Protein AF-A0A7W1D254-F1 (afdb_monomer)

Sequence (64 aa):
EAPIWHPKWALDAFWNFEIPQDMVEGYGYPPLTEQAKRKILGENLLRLSGMDADETRRKLAGAA

Solvent-accessible surface area (backbone atoms only — not comparable to full-atom values): 4048 Å² total; per-residue (Å²): 138,79,74,97,58,82,63,60,69,59,52,54,51,57,70,71,51,70,67,55,66,66,48,34,73,74,70,64,46,77,77,66,42,72,70,57,51,46,36,73,77,42,52,49,58,33,56,75,68,75,44,58,69,68,60,50,50,52,56,52,65,74,73,108

Radius of gyration: 15.27 Å; Cα contacts (8 Å, |Δi|>4): 25; chains: 1; bounding box: 40×28×31 Å

pLDDT: mean 92.92, std 8.9, range [52.09, 97.94]

Structure (mmCIF, N/CA/C/O backbone):
data_AF-A0A7W1D254-F1
#
_entry.id   AF-A0A7W1D254-F1
#
loop_
_atom_site.group_PDB
_atom_site.id
_atom_site.type_symbol
_atom_site.label_atom_id
_atom_site.label_alt_id
_atom_site.label_comp_id
_atom_site.label_asym_id
_atom_site.label_entity_id
_atom_site.label_seq_id
_atom_site.pdbx_PDB_ins_code
_atom_site.Cartn_x
_atom_site.Cartn_y
_atom_site.Cartn_z
_atom_site.occupancy
_atom_site.B_iso_or_equiv
_atom_site.auth_seq_id
_atom_site.auth_comp_id
_atom_site.auth_asym_id
_atom_site.auth_atom_id
_atom_site.pdbx_PDB_model_num
ATOM 1 N N . GLU A 1 1 ? -3.830 12.408 -16.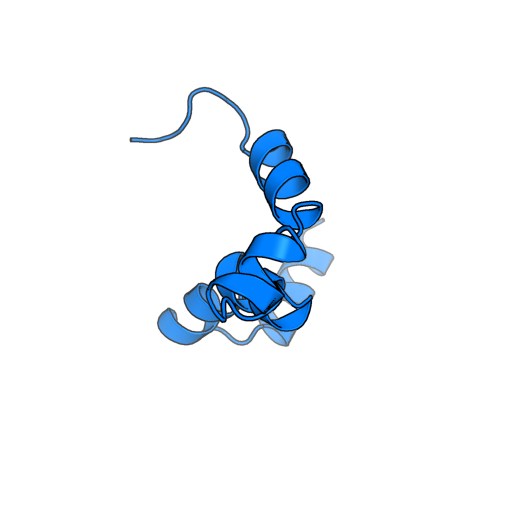697 1.00 63.81 1 GLU A N 1
ATOM 2 C CA . GLU A 1 1 ? -3.328 13.677 -16.131 1.00 63.81 1 GLU A CA 1
ATOM 3 C C . GLU A 1 1 ? -2.184 13.364 -15.178 1.00 63.81 1 GLU A C 1
ATOM 5 O O . GLU A 1 1 ? -2.249 12.329 -14.522 1.00 63.81 1 GLU A O 1
ATOM 10 N N . ALA A 1 2 ? -1.124 14.174 -15.158 1.00 68.25 2 ALA A N 1
ATOM 11 C CA . ALA A 1 2 ? -0.005 13.998 -14.230 1.00 68.25 2 ALA A CA 1
ATOM 12 C C . ALA A 1 2 ? -0.154 14.994 -13.067 1.00 68.25 2 ALA A C 1
ATOM 14 O O . ALA A 1 2 ? -0.531 16.141 -13.318 1.00 68.25 2 ALA A O 1
ATOM 15 N N . PRO A 1 3 ? 0.104 14.588 -11.812 1.00 75.75 3 PRO A N 1
ATOM 16 C CA . PRO A 1 3 ? -0.014 15.498 -10.684 1.00 75.75 3 PRO A CA 1
ATOM 17 C C . PRO A 1 3 ? 0.976 16.664 -10.814 1.00 75.75 3 PRO A C 1
ATOM 19 O O . PRO A 1 3 ? 2.118 16.476 -11.227 1.00 75.75 3 PRO A O 1
ATOM 22 N N . ILE A 1 4 ? 0.536 17.864 -10.417 1.00 86.62 4 ILE A N 1
ATOM 23 C CA . ILE A 1 4 ? 1.366 19.087 -10.389 1.00 86.62 4 ILE A CA 1
ATOM 24 C C . ILE A 1 4 ? 2.545 18.930 -9.406 1.00 86.62 4 ILE A C 1
ATOM 26 O O . ILE A 1 4 ? 3.584 19.565 -9.561 1.00 86.62 4 ILE A O 1
ATOM 30 N N . TRP A 1 5 ? 2.405 18.050 -8.408 1.00 87.06 5 TRP A N 1
ATOM 31 C CA . TRP A 1 5 ? 3.373 17.832 -7.333 1.00 87.06 5 TRP A CA 1
ATOM 32 C C . TRP A 1 5 ? 4.005 16.444 -7.402 1.00 87.06 5 TRP A C 1
ATOM 34 O O . TRP A 1 5 ? 3.346 15.468 -7.767 1.00 87.06 5 TRP A O 1
ATOM 44 N N . HIS A 1 6 ? 5.260 16.334 -6.954 1.00 90.50 6 HIS A N 1
ATOM 45 C CA . HIS A 1 6 ? 5.913 15.035 -6.802 1.00 90.50 6 HIS A CA 1
ATOM 46 C C . HIS A 1 6 ? 5.119 14.161 -5.809 1.00 90.50 6 HIS A C 1
ATOM 48 O O . HIS A 1 6 ? 4.841 14.609 -4.692 1.00 90.50 6 HIS A O 1
ATOM 54 N N . PRO A 1 7 ? 4.789 12.901 -6.143 1.00 91.50 7 PRO A N 1
ATOM 55 C CA . PRO A 1 7 ? 3.821 12.096 -5.389 1.00 91.50 7 PRO A CA 1
ATOM 56 C C . PRO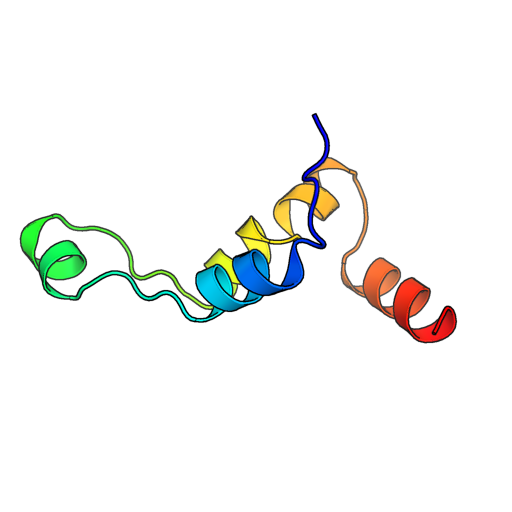 A 1 7 ? 4.328 11.588 -4.031 1.00 91.50 7 PRO A C 1
ATOM 58 O O . PRO A 1 7 ? 3.631 10.825 -3.367 1.00 91.50 7 PRO A O 1
ATOM 61 N N . LYS A 1 8 ? 5.529 11.991 -3.595 1.00 93.19 8 LYS A N 1
ATOM 62 C CA . LYS A 1 8 ? 6.184 11.445 -2.395 1.00 93.19 8 LYS A CA 1
ATOM 63 C C . LYS A 1 8 ? 5.299 11.571 -1.15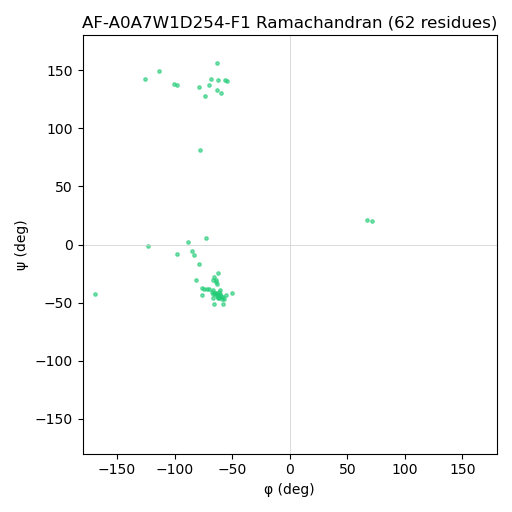2 1.00 93.19 8 LYS A C 1
ATOM 65 O O . LYS A 1 8 ? 5.161 10.602 -0.420 1.00 93.19 8 LYS A O 1
ATOM 70 N N . TRP A 1 9 ? 4.654 12.722 -0.961 1.00 93.56 9 TRP A N 1
ATOM 71 C CA . TRP A 1 9 ? 3.778 12.951 0.191 1.00 93.56 9 TRP A CA 1
ATOM 72 C C . TRP A 1 9 ? 2.603 11.960 0.241 1.00 93.56 9 TRP A C 1
ATOM 74 O O . TRP A 1 9 ? 2.257 11.473 1.311 1.00 93.56 9 TRP A O 1
ATOM 84 N N . ALA A 1 10 ? 2.014 11.626 -0.911 1.00 94.25 10 ALA A N 1
ATOM 85 C CA . ALA A 1 10 ? 0.881 10.709 -0.994 1.00 94.25 10 ALA A CA 1
ATOM 86 C C . ALA A 1 10 ? 1.324 9.256 -0.781 1.00 94.25 10 ALA A C 1
ATOM 88 O O . ALA A 1 10 ? 0.632 8.491 -0.113 1.00 94.25 10 ALA A O 1
ATOM 89 N N . LEU A 1 11 ? 2.497 8.892 -1.311 1.00 95.19 11 LEU A N 1
ATOM 90 C CA . LEU A 1 11 ? 3.103 7.578 -1.093 1.00 95.19 11 LEU A CA 1
ATOM 91 C C . LEU A 1 11 ? 3.422 7.356 0.389 1.00 95.19 11 LEU A C 1
ATOM 93 O O . LEU A 1 11 ? 3.065 6.315 0.934 1.00 95.19 11 LEU A O 1
ATOM 97 N N . ASP A 1 12 ? 4.029 8.347 1.047 1.00 97.19 12 ASP A N 1
ATOM 98 C CA . ASP A 1 12 ? 4.346 8.285 2.475 1.00 97.19 12 ASP A CA 1
ATOM 99 C C . ASP A 1 12 ? 3.060 8.223 3.323 1.00 97.19 12 ASP A C 1
ATOM 101 O O . ASP A 1 12 ? 2.976 7.441 4.270 1.00 97.19 12 ASP A O 1
ATOM 105 N N . ALA A 1 13 ? 2.030 9.000 2.972 1.00 97.19 13 ALA A N 1
ATOM 106 C CA . ALA A 1 13 ? 0.741 8.965 3.661 1.00 97.19 13 ALA A CA 1
ATOM 107 C C . ALA A 1 13 ? 0.061 7.591 3.542 1.00 97.19 13 ALA A C 1
ATOM 109 O O . ALA A 1 13 ? -0.400 7.047 4.542 1.00 97.19 13 ALA A O 1
ATOM 110 N N . PHE A 1 14 ? 0.042 7.001 2.344 1.00 97.38 14 PHE A N 1
ATOM 111 C CA . PHE A 1 14 ? -0.523 5.668 2.136 1.00 97.38 14 PHE A CA 1
ATOM 112 C C . PHE A 1 14 ? 0.287 4.580 2.851 1.00 97.38 14 PHE A C 1
ATOM 114 O O . PHE A 1 14 ? -0.287 3.659 3.430 1.00 97.38 14 PHE A O 1
ATOM 121 N N . TRP A 1 15 ? 1.618 4.682 2.843 1.00 97.69 15 TRP A N 1
ATOM 122 C CA . TRP A 1 15 ? 2.481 3.723 3.531 1.00 97.69 15 TRP A CA 1
ATOM 123 C C . TRP A 1 15 ? 2.220 3.692 5.039 1.00 97.69 15 TRP A C 1
ATOM 125 O O . TRP A 1 15 ? 2.150 2.617 5.629 1.00 97.69 15 TRP A O 1
ATOM 135 N N . ASN A 1 16 ? 2.010 4.858 5.649 1.00 97.69 16 ASN A N 1
ATOM 136 C CA . ASN A 1 16 ? 1.737 4.982 7.081 1.00 97.69 16 ASN A CA 1
ATOM 137 C C . ASN A 1 16 ? 0.259 4.785 7.449 1.00 97.69 16 ASN A C 1
ATOM 139 O O . ASN A 1 16 ? -0.077 4.767 8.628 1.00 97.69 16 ASN A O 1
ATOM 143 N N . PHE A 1 17 ? -0.632 4.647 6.467 1.00 97.62 17 PHE A N 1
ATOM 144 C CA . PHE A 1 17 ? -2.047 4.432 6.727 1.00 97.62 17 PHE A CA 1
ATOM 145 C C . PHE A 1 17 ? -2.297 3.033 7.306 1.00 97.62 17 PHE A C 1
ATOM 147 O O . PHE A 1 17 ? -1.763 2.026 6.826 1.00 97.62 17 PHE A O 1
ATOM 154 N N . GLU A 1 18 ? -3.158 2.979 8.315 1.00 97.00 18 GLU A N 1
ATOM 155 C CA . GLU A 1 18 ? -3.694 1.759 8.907 1.00 97.00 18 GLU A CA 1
ATOM 156 C C . GLU A 1 18 ? -5.220 1.840 8.887 1.00 97.00 18 GLU A C 1
ATOM 158 O O . GLU A 1 18 ? -5.799 2.913 9.069 1.00 97.00 18 GLU A O 1
ATOM 163 N N . ILE A 1 19 ? -5.875 0.706 8.634 1.00 96.50 19 ILE A N 1
ATOM 164 C CA . ILE A 1 19 ? -7.336 0.641 8.686 1.00 96.50 19 ILE A CA 1
ATOM 165 C C . ILE A 1 19 ? -7.747 0.686 10.163 1.00 96.50 19 ILE A C 1
ATOM 167 O O . ILE A 1 19 ? -7.230 -0.122 10.938 1.00 96.50 19 ILE A O 1
ATOM 171 N N . PRO A 1 20 ? -8.662 1.590 10.557 1.00 97.19 20 PRO A N 1
ATOM 172 C CA . PRO A 1 20 ? -9.143 1.674 11.931 1.00 97.19 20 PRO A CA 1
ATOM 173 C C . PRO A 1 20 ? -9.688 0.338 12.456 1.00 97.19 20 PRO A C 1
ATOM 175 O O . PRO A 1 20 ? -10.356 -0.404 11.732 1.00 97.19 20 PRO A O 1
ATOM 178 N N . GLN A 1 21 ? -9.415 0.030 13.725 1.00 95.75 21 GLN A N 1
ATOM 179 C CA . GLN A 1 21 ? -9.759 -1.267 14.316 1.00 95.75 21 GLN A CA 1
ATOM 180 C C . GLN A 1 21 ? -11.274 -1.520 14.354 1.00 95.75 21 GLN A C 1
ATOM 182 O O . GLN A 1 21 ? -11.718 -2.642 14.135 1.00 95.75 21 GLN A O 1
ATOM 187 N N . ASP A 1 22 ? -12.079 -0.477 14.549 1.00 97.38 22 ASP A N 1
ATOM 188 C CA . ASP A 1 22 ? -13.542 -0.537 14.486 1.00 97.38 22 ASP A CA 1
ATOM 189 C C . ASP A 1 22 ? -14.058 -0.897 13.083 1.00 97.38 22 ASP A C 1
ATOM 191 O O . ASP A 1 22 ? -15.079 -1.571 12.949 1.00 97.38 22 ASP A O 1
ATOM 195 N N . MET A 1 23 ? -13.334 -0.518 12.027 1.00 97.75 23 MET A N 1
ATOM 196 C CA . MET A 1 23 ? -13.635 -0.948 10.661 1.00 97.75 23 MET A CA 1
ATOM 197 C C . MET A 1 23 ? -13.302 -2.428 10.439 1.00 97.75 23 MET A C 1
ATOM 199 O O . MET A 1 23 ? -14.058 -3.138 9.770 1.00 97.75 23 MET A O 1
ATOM 203 N N . VAL A 1 24 ? -12.203 -2.910 11.021 1.00 96.56 24 VAL A N 1
ATOM 204 C CA . VAL A 1 24 ? -11.821 -4.328 10.963 1.00 96.56 24 VAL A CA 1
ATOM 205 C C . VAL A 1 24 ? -12.833 -5.189 11.721 1.00 96.56 24 VAL A C 1
ATOM 207 O O . VAL A 1 24 ? -13.370 -6.144 11.164 1.00 96.56 24 VAL A O 1
ATOM 210 N N . GLU A 1 25 ? -13.135 -4.834 12.967 1.00 96.06 25 GLU A N 1
ATOM 211 C CA . GLU A 1 25 ? -14.008 -5.614 13.849 1.00 96.06 25 GLU A CA 1
ATOM 212 C C . GLU A 1 25 ? -15.491 -5.467 13.495 1.00 96.06 25 GLU A C 1
ATOM 214 O O . GLU A 1 25 ? -16.223 -6.455 13.467 1.00 96.06 25 GLU A O 1
ATOM 219 N N . GLY A 1 26 ? -15.942 -4.244 13.211 1.00 97.06 26 GLY A N 1
ATOM 220 C 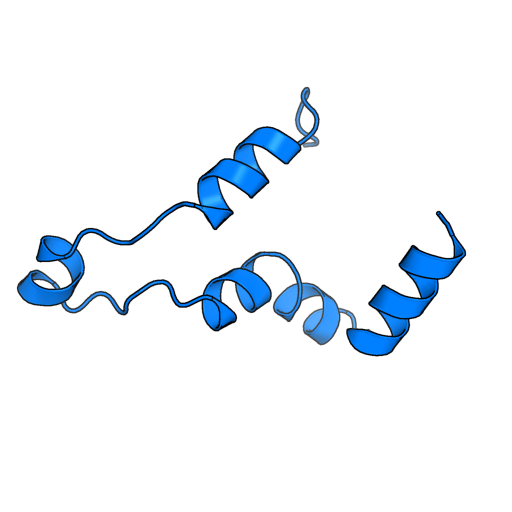CA . GLY A 1 26 ? -17.354 -3.939 12.979 1.00 97.06 26 GLY A CA 1
ATOM 221 C C . GLY A 1 26 ? -17.838 -4.257 11.566 1.00 97.06 26 GLY A C 1
ATOM 222 O O . GLY A 1 26 ? -19.003 -4.608 11.385 1.00 97.06 26 GLY A O 1
ATOM 223 N N . TYR A 1 27 ? -16.957 -4.157 10.565 1.00 96.62 27 TYR A N 1
ATOM 224 C CA . TYR A 1 27 ? -17.322 -4.316 9.151 1.00 96.62 27 TYR A CA 1
ATOM 225 C C . TYR A 1 27 ? -16.527 -5.410 8.427 1.00 96.62 27 TYR A C 1
ATOM 227 O O . TYR A 1 27 ? -16.769 -5.658 7.246 1.00 96.62 27 TYR A O 1
ATOM 235 N N . GLY A 1 28 ? -15.595 -6.083 9.109 1.00 95.38 28 GLY A N 1
ATOM 236 C CA . GLY A 1 28 ? -14.827 -7.186 8.534 1.00 95.38 28 GLY A CA 1
ATOM 237 C C . GLY A 1 28 ? -13.791 -6.753 7.497 1.00 95.38 28 GLY A C 1
ATOM 238 O O . GLY A 1 28 ? -13.373 -7.577 6.679 1.00 95.38 28 GLY A O 1
ATOM 239 N N . TYR A 1 29 ? -13.374 -5.481 7.487 1.00 96.75 29 TYR A N 1
ATOM 240 C CA . TYR A 1 29 ? -12.293 -5.054 6.601 1.00 96.75 29 TYR A CA 1
ATOM 241 C C . TYR A 1 29 ? -10.990 -5.773 6.973 1.00 96.75 29 TYR A C 1
ATOM 243 O O . TYR A 1 29 ? -10.624 -5.810 8.147 1.00 96.75 29 TYR A O 1
ATOM 251 N N . PRO A 1 30 ? -10.246 -6.330 6.005 1.00 95.75 30 PRO A N 1
ATOM 252 C CA . PRO A 1 30 ? -8.956 -6.927 6.309 1.00 95.75 30 PRO A CA 1
ATOM 253 C C . PRO A 1 30 ? -7.956 -5.829 6.701 1.00 95.75 30 PRO A C 1
ATOM 255 O O . PRO A 1 30 ? -7.953 -4.772 6.068 1.00 95.75 30 PRO A O 1
ATOM 258 N N . PRO A 1 31 ? -7.054 -6.068 7.669 1.00 95.38 31 PRO A N 1
ATOM 259 C CA . PRO A 1 31 ? -5.965 -5.143 7.958 1.00 95.38 31 PRO A CA 1
ATOM 260 C C . PR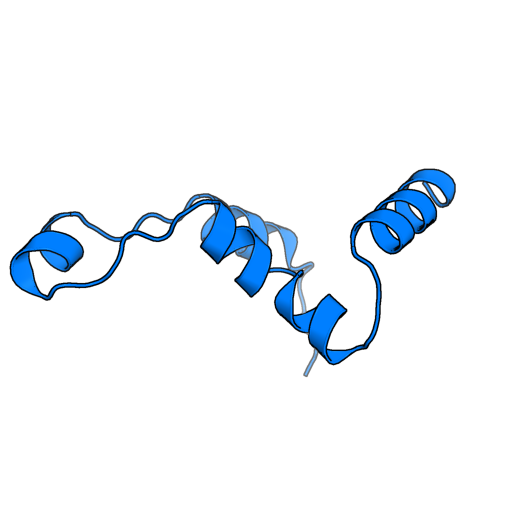O A 1 31 ? -5.109 -4.871 6.717 1.00 95.38 31 PRO A C 1
ATOM 262 O O . PRO A 1 31 ? -4.797 -5.781 5.938 1.00 95.38 31 PRO A O 1
ATOM 265 N N . LEU A 1 32 ? -4.667 -3.623 6.554 1.00 96.19 32 LEU A N 1
ATOM 266 C CA . LEU A 1 32 ? -3.769 -3.247 5.467 1.00 96.19 32 LEU A CA 1
ATOM 267 C C . LEU A 1 32 ? -2.331 -3.673 5.798 1.00 96.19 32 LEU A C 1
ATOM 269 O O . LEU A 1 32 ? -1.517 -2.885 6.272 1.00 96.19 32 LEU A O 1
ATOM 273 N N . THR A 1 33 ? -2.032 -4.949 5.559 1.00 96.81 33 THR A N 1
ATOM 274 C CA . THR A 1 33 ? -0.708 -5.527 5.828 1.00 96.81 33 THR A CA 1
ATOM 275 C C . THR A 1 33 ? 0.393 -4.891 4.975 1.00 96.81 33 THR A C 1
ATOM 277 O O . THR A 1 33 ? 0.157 -4.435 3.855 1.00 96.81 33 THR A O 1
ATOM 280 N N . GLU A 1 34 ? 1.634 -4.965 5.455 1.00 97.12 34 GLU A N 1
ATOM 281 C CA . GLU A 1 34 ? 2.835 -4.582 4.699 1.00 97.12 34 GLU A CA 1
ATOM 282 C C . GLU A 1 34 ? 2.895 -5.230 3.304 1.00 97.12 34 GLU A C 1
ATOM 284 O O . GLU A 1 34 ? 3.205 -4.574 2.307 1.00 97.12 34 GLU A O 1
ATOM 289 N N . GLN A 1 35 ? 2.541 -6.516 3.198 1.00 96.88 35 GLN A N 1
ATOM 290 C CA . GLN A 1 35 ? 2.494 -7.214 1.912 1.00 96.88 35 GLN A CA 1
ATOM 291 C C . GLN A 1 35 ? 1.437 -6.608 0.976 1.00 96.88 35 GLN A C 1
ATOM 293 O O . GLN A 1 35 ? 1.690 -6.439 -0.218 1.00 96.88 35 GLN A O 1
ATOM 298 N N . ALA A 1 36 ? 0.255 -6.270 1.498 1.00 97.25 36 ALA A N 1
ATOM 299 C CA . ALA A 1 36 ? -0.785 -5.616 0.712 1.00 97.25 36 ALA A CA 1
ATOM 300 C C . ALA A 1 36 ? -0.325 -4.233 0.222 1.00 97.25 36 ALA A C 1
ATOM 302 O O . ALA A 1 36 ? -0.493 -3.926 -0.959 1.00 97.25 36 ALA A O 1
ATOM 303 N N . LYS A 1 37 ? 0.336 -3.443 1.080 1.00 97.94 37 LYS A N 1
ATOM 304 C CA . LYS A 1 37 ? 0.905 -2.135 0.712 1.00 97.94 37 LYS A CA 1
ATOM 305 C C . LYS A 1 37 ? 1.917 -2.259 -0.429 1.00 97.94 37 LYS A C 1
ATOM 307 O O . LYS A 1 37 ? 1.808 -1.534 -1.415 1.00 97.94 37 LYS A O 1
ATOM 312 N N . ARG A 1 38 ? 2.843 -3.223 -0.361 1.00 96.81 38 ARG A N 1
ATOM 313 C CA . ARG A 1 38 ? 3.822 -3.491 -1.436 1.00 96.81 38 ARG A CA 1
ATOM 314 C C . ARG A 1 38 ? 3.158 -3.868 -2.761 1.00 96.81 38 ARG A C 1
ATOM 316 O O . ARG A 1 38 ? 3.534 -3.346 -3.813 1.00 96.81 38 ARG A O 1
ATOM 323 N N . LYS A 1 39 ? 2.128 -4.718 -2.713 1.00 96.44 39 LYS A N 1
ATOM 324 C CA . LYS A 1 39 ? 1.332 -5.086 -3.892 1.00 96.44 39 LYS A CA 1
ATOM 325 C C . LYS A 1 39 ? 0.638 -3.889 -4.524 1.00 96.44 39 LYS A C 1
ATOM 327 O O . LYS A 1 39 ? 0.694 -3.750 -5.744 1.00 96.44 39 LYS A O 1
ATOM 332 N N . ILE A 1 40 ? 0.022 -3.035 -3.712 1.00 96.94 40 ILE A N 1
ATOM 333 C CA . ILE A 1 40 ? -0.694 -1.842 -4.177 1.00 96.94 40 ILE A CA 1
ATOM 334 C C . ILE A 1 40 ? 0.273 -0.818 -4.780 1.00 96.94 40 ILE A C 1
ATOM 336 O O . ILE A 1 40 ? 0.016 -0.314 -5.869 1.00 96.94 40 ILE A O 1
ATOM 340 N N . LEU A 1 41 ? 1.391 -0.539 -4.106 1.00 95.62 41 LEU A N 1
ATOM 341 C CA . LEU A 1 41 ? 2.319 0.515 -4.517 1.00 95.62 41 LEU A CA 1
ATOM 342 C C . LEU A 1 41 ? 3.250 0.127 -5.671 1.00 95.62 41 LEU A C 1
ATOM 344 O O . LEU A 1 41 ? 3.831 1.016 -6.290 1.00 95.62 41 LEU A O 1
ATOM 348 N N . GLY A 1 42 ? 3.415 -1.162 -5.986 1.00 95.31 42 GLY A N 1
ATOM 349 C CA . GLY A 1 42 ? 4.288 -1.531 -7.101 1.00 95.31 42 GLY A CA 1
ATOM 350 C C . GLY A 1 42 ? 4.237 -2.977 -7.569 1.00 95.31 42 GLY A C 1
ATOM 351 O O . GLY A 1 42 ? 4.220 -3.204 -8.778 1.00 95.31 42 GLY A O 1
ATOM 352 N N . GLU A 1 43 ? 4.190 -3.970 -6.675 1.00 96.50 43 GLU A N 1
ATOM 353 C CA . GLU A 1 43 ? 4.401 -5.368 -7.100 1.00 96.50 43 GLU A CA 1
ATOM 354 C C . GLU A 1 43 ? 3.305 -5.869 -8.054 1.00 96.50 43 GLU A C 1
ATOM 356 O O . GLU A 1 43 ? 3.594 -6.634 -8.974 1.00 96.50 43 GLU A O 1
ATOM 361 N N . ASN A 1 44 ? 2.062 -5.391 -7.912 1.00 97.75 44 ASN A N 1
ATOM 362 C CA . ASN A 1 44 ? 1.007 -5.718 -8.872 1.00 97.75 44 ASN A CA 1
ATOM 363 C C . ASN A 1 44 ? 1.293 -5.141 -10.260 1.00 97.75 44 ASN A C 1
ATOM 365 O O . ASN A 1 44 ? 1.088 -5.841 -11.250 1.00 97.75 44 ASN A O 1
ATOM 369 N N . LEU A 1 45 ? 1.769 -3.897 -10.343 1.00 96.75 45 LEU A N 1
ATOM 370 C CA . LEU A 1 45 ? 2.103 -3.267 -11.617 1.00 96.75 45 LEU A CA 1
ATOM 371 C C . LEU A 1 45 ? 3.291 -3.966 -12.282 1.00 96.75 45 LEU A C 1
ATOM 373 O O . LEU A 1 45 ? 3.238 -4.234 -13.480 1.00 96.75 45 LEU A O 1
ATOM 377 N N . LEU A 1 46 ? 4.322 -4.319 -11.509 1.00 97.50 46 LEU A N 1
ATOM 378 C CA . LEU A 1 46 ? 5.465 -5.094 -11.999 1.00 97.50 46 LEU A CA 1
ATOM 379 C C . LEU A 1 46 ? 5.009 -6.431 -12.588 1.00 97.50 46 LEU A C 1
ATOM 381 O O . LEU A 1 46 ? 5.298 -6.716 -13.749 1.00 97.50 46 LEU A O 1
ATOM 385 N N . ARG A 1 47 ? 4.200 -7.190 -11.837 1.00 96.81 47 ARG A N 1
ATOM 386 C CA . ARG A 1 47 ? 3.630 -8.462 -12.298 1.00 96.81 47 ARG A CA 1
ATOM 387 C C . ARG A 1 47 ? 2.813 -8.297 -13.580 1.00 96.81 47 ARG A C 1
ATOM 389 O O . ARG A 1 47 ? 2.967 -9.092 -14.500 1.00 96.81 47 ARG A O 1
ATOM 396 N N . LEU A 1 48 ? 1.939 -7.290 -13.643 1.00 97.88 48 LEU A N 1
ATOM 397 C CA . LEU A 1 48 ? 1.114 -7.015 -14.827 1.00 97.88 4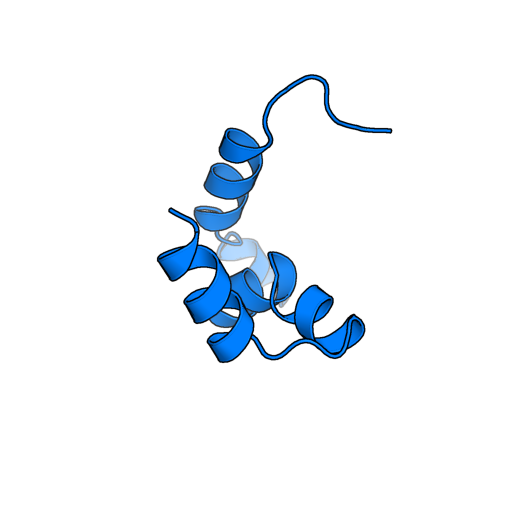8 LEU A CA 1
ATOM 398 C C . LEU A 1 48 ? 1.950 -6.589 -16.038 1.00 97.88 48 LEU A C 1
ATOM 400 O O . LEU A 1 48 ? 1.560 -6.851 -17.170 1.00 97.88 48 LEU A O 1
ATOM 404 N N . SER A 1 49 ? 3.104 -5.974 -15.794 1.00 97.00 49 SER A N 1
ATOM 405 C CA . SER A 1 49 ? 4.045 -5.548 -16.832 1.00 97.00 49 SER A CA 1
ATOM 406 C C . SER A 1 49 ? 5.054 -6.638 -17.216 1.00 97.00 49 SER A C 1
ATOM 408 O O . SER A 1 49 ? 5.946 -6.376 -18.016 1.00 97.00 49 SER A O 1
ATOM 410 N N . GLY A 1 50 ? 4.961 -7.840 -16.632 1.00 97.12 50 GLY A N 1
ATOM 411 C CA . GLY A 1 50 ? 5.910 -8.933 -16.871 1.00 97.12 50 GLY A CA 1
ATOM 412 C C . GLY A 1 50 ? 7.325 -8.665 -16.345 1.00 97.12 50 GLY A C 1
ATOM 413 O O . GLY A 1 50 ? 8.276 -9.274 -16.824 1.00 97.12 50 GLY A O 1
ATOM 414 N N . MET A 1 51 ? 7.478 -7.749 -15.386 1.00 97.00 51 MET A N 1
ATOM 415 C CA . MET A 1 51 ? 8.768 -7.388 -14.798 1.00 97.00 51 MET A CA 1
ATOM 416 C C . MET A 1 51 ? 8.996 -8.120 -13.474 1.00 97.00 51 MET A C 1
ATOM 418 O O . MET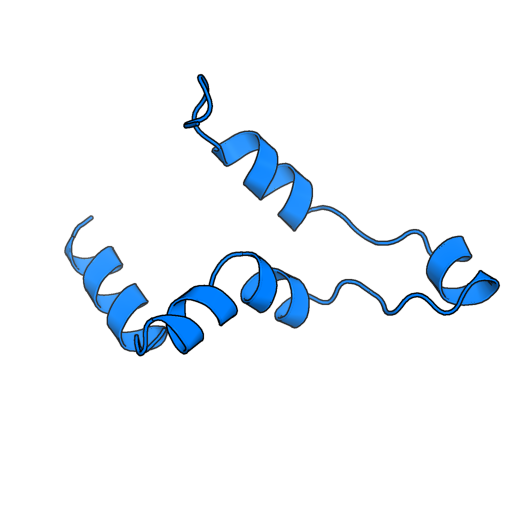 A 1 51 ? 8.102 -8.177 -12.627 1.00 97.00 51 MET A O 1
ATOM 422 N N . ASP A 1 52 ? 10.216 -8.621 -13.267 1.00 95.31 52 ASP A N 1
ATOM 423 C CA . ASP A 1 52 ? 10.639 -9.186 -11.986 1.00 95.31 52 ASP A CA 1
ATOM 424 C C . ASP A 1 52 ? 11.006 -8.082 -10.981 1.00 95.31 52 ASP A C 1
ATOM 426 O O . ASP A 1 52 ? 11.702 -7.112 -11.308 1.00 95.31 52 ASP A O 1
ATOM 430 N N . ALA A 1 53 ? 10.539 -8.220 -9.740 1.00 92.69 53 ALA A N 1
ATOM 431 C CA . ALA A 1 53 ? 10.725 -7.198 -8.715 1.00 92.69 53 ALA A CA 1
ATOM 432 C C . ALA A 1 53 ? 12.181 -7.086 -8.245 1.00 92.69 53 ALA A C 1
ATOM 434 O O . ALA A 1 53 ? 12.663 -5.973 -8.023 1.00 92.69 53 ALA A O 1
ATOM 435 N N . ASP A 1 54 ? 12.897 -8.203 -8.125 1.00 93.56 54 ASP A N 1
ATOM 436 C CA . ASP A 1 54 ? 14.287 -8.211 -7.663 1.00 93.56 54 ASP A CA 1
ATOM 437 C C . ASP A 1 54 ? 15.252 -7.741 -8.748 1.00 93.56 54 ASP A C 1
ATOM 439 O O . ASP A 1 54 ? 16.206 -7.008 -8.475 1.00 93.56 54 ASP A O 1
ATOM 443 N N . GLU A 1 55 ? 15.001 -8.108 -9.998 1.00 95.56 55 GLU A N 1
ATOM 444 C CA . GLU A 1 55 ? 15.701 -7.556 -11.150 1.00 95.56 55 GLU A CA 1
ATOM 445 C C . GLU A 1 55 ? 15.484 -6.043 -11.269 1.00 95.56 55 GLU A C 1
ATOM 447 O O . GLU A 1 55 ? 16.450 -5.293 -11.426 1.00 95.56 55 GLU A O 1
ATOM 452 N N . THR A 1 56 ? 14.241 -5.574 -11.128 1.00 94.69 56 THR A N 1
ATOM 453 C CA . THR A 1 56 ? 13.921 -4.139 -11.199 1.00 94.69 56 THR A CA 1
ATOM 454 C C . THR A 1 56 ? 14.607 -3.360 -10.077 1.00 94.69 56 THR A C 1
ATOM 456 O O . THR A 1 56 ? 15.219 -2.323 -10.335 1.00 94.69 56 THR A O 1
ATOM 459 N N . ARG A 1 57 ? 14.587 -3.876 -8.838 1.00 92.75 57 ARG A N 1
ATOM 460 C CA . ARG A 1 57 ? 15.308 -3.272 -7.705 1.00 92.75 57 ARG A CA 1
ATOM 461 C C . ARG A 1 57 ? 16.809 -3.163 -7.972 1.00 92.75 57 ARG A C 1
ATOM 463 O O . ARG A 1 57 ? 17.384 -2.104 -7.733 1.00 92.75 57 ARG A O 1
ATOM 470 N N . ARG A 1 58 ? 17.437 -4.220 -8.502 1.00 95.50 58 ARG A N 1
ATOM 471 C CA . ARG A 1 58 ? 18.867 -4.211 -8.862 1.00 95.50 58 ARG A CA 1
ATOM 472 C C . ARG A 1 58 ? 19.184 -3.172 -9.938 1.00 95.50 58 ARG A C 1
ATOM 474 O O . ARG A 1 58 ? 20.158 -2.440 -9.794 1.00 95.50 58 ARG A O 1
ATOM 481 N N . LYS A 1 59 ? 18.350 -3.073 -10.979 1.00 94.00 59 LYS A N 1
ATOM 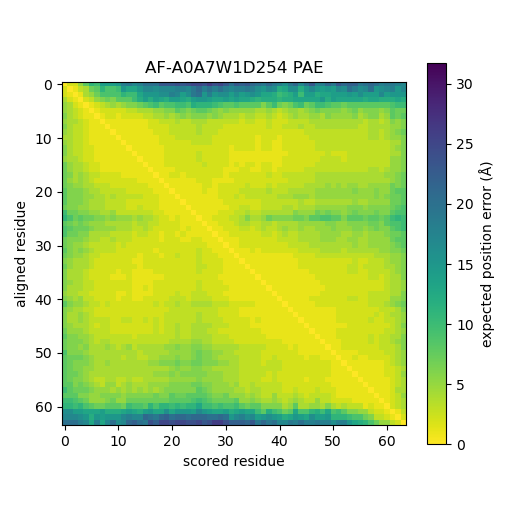482 C CA . LYS A 1 59 ? 18.489 -2.066 -12.046 1.00 94.00 59 LYS A CA 1
ATOM 483 C C . LYS A 1 59 ? 18.415 -0.638 -11.502 1.00 94.00 59 LYS A C 1
ATOM 485 O O . LYS A 1 59 ? 19.235 0.188 -11.878 1.00 94.00 59 LYS A O 1
ATOM 490 N N . LEU A 1 60 ? 17.469 -0.364 -10.602 1.00 92.19 60 LEU A N 1
ATOM 491 C CA . LEU A 1 60 ? 17.316 0.954 -9.976 1.00 92.19 60 LEU A CA 1
ATOM 492 C C . LEU A 1 60 ? 18.484 1.298 -9.043 1.00 92.19 60 LEU A C 1
ATOM 494 O O . LEU A 1 60 ? 18.967 2.422 -9.075 1.00 92.19 60 LEU A O 1
ATOM 498 N N . ALA A 1 61 ? 18.966 0.337 -8.250 1.00 89.06 61 ALA A N 1
ATOM 499 C CA . ALA A 1 61 ? 20.090 0.547 -7.335 1.00 89.06 61 ALA A CA 1
ATOM 500 C C . ALA A 1 61 ? 21.421 0.816 -8.058 1.00 89.06 61 ALA A C 1
ATOM 502 O O . ALA A 1 61 ? 22.263 1.518 -7.520 1.00 89.06 61 ALA A O 1
ATOM 503 N N . GLY A 1 62 ? 21.612 0.264 -9.262 1.00 80.88 62 GLY A N 1
ATOM 504 C CA . GLY A 1 62 ? 22.781 0.555 -10.099 1.00 80.88 62 GLY A CA 1
ATOM 505 C C . GLY A 1 62 ? 22.661 1.832 -10.940 1.00 80.88 62 GLY A C 1
ATOM 506 O O . GLY A 1 62 ? 23.635 2.223 -11.575 1.00 80.88 62 GLY A O 1
ATOM 507 N N . ALA A 1 63 ? 21.476 2.447 -10.986 1.00 65.62 63 ALA A N 1
ATOM 508 C CA . ALA A 1 63 ? 21.215 3.695 -11.705 1.00 65.62 63 ALA A CA 1
ATOM 509 C C . ALA A 1 63 ? 21.255 4.941 -10.795 1.00 65.62 63 ALA A C 1
ATOM 511 O O . ALA A 1 63 ? 21.166 6.057 -11.308 1.00 65.62 63 ALA A O 1
ATOM 512 N N . ALA A 1 64 ? 21.350 4.74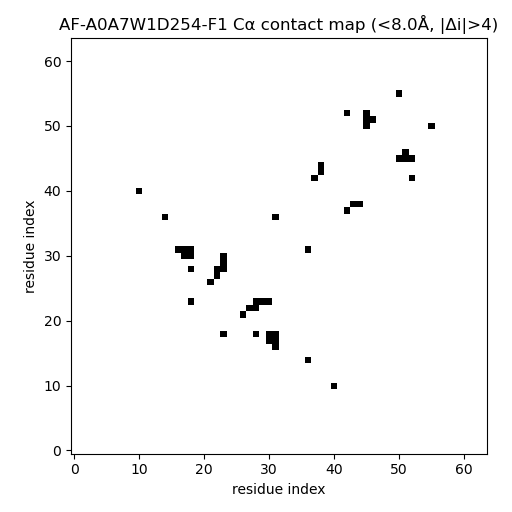3 -9.477 1.00 52.09 64 ALA A N 1
ATOM 513 C CA . ALA A 1 64 ? 21.523 5.779 -8.458 1.00 52.09 64 ALA A CA 1
ATOM 514 C C . ALA A 1 64 ? 23.009 5.973 -8.129 1.00 52.09 64 ALA A C 1
ATOM 516 O O . ALA A 1 64 ? 23.386 7.131 -7.845 1.00 52.09 64 ALA A O 1
#

Mean predicted aligned error: 4.43 Å

Secondary structure (DSSP, 8-state):
---SS-THHHHHHHHH----HHHHHHH-PPP--HHHHHIIIIIHHHHHTT--HHHHHHHHHTT-

Foldseek 3Di:
DDDPDDCVVVLVVLQPDWDDPCCCVVVVDDICDPVNSCCVVPPVVCVVVVHDPVVVVVVVVVVD